Protein AF-A0A497LL13-F1 (afdb_monomer)

Sequence (73 aa):
MYNRNEVNRKLIEILRILSEQTEPVGARFIARKLRDRGYPLDERTVRYHLRLLDERGSPETWATMGELSRKRV

Radius of gyration: 12.13 Å; Cα contacts (8 Å, |Δi|>4): 52; chains: 1; bounding box: 32×23×33 Å

Structure (mmCIF, N/CA/C/O backbone):
data_AF-A0A497LL13-F1
#
_entry.id   AF-A0A497LL13-F1
#
loop_
_atom_site.group_PDB
_atom_site.id
_atom_site.type_symbol
_atom_site.label_atom_id
_atom_site.label_alt_id
_atom_site.label_comp_id
_atom_site.label_asym_id
_atom_site.label_entity_id
_atom_site.label_seq_id
_atom_site.pdbx_PDB_ins_code
_atom_site.Cartn_x
_atom_site.Cartn_y
_atom_site.Cartn_z
_atom_site.occupancy
_atom_site.B_iso_or_equiv
_atom_site.auth_seq_id
_atom_site.auth_comp_id
_atom_site.auth_asym_id
_atom_site.auth_atom_id
_atom_site.pdbx_PDB_model_num
ATOM 1 N N . MET A 1 1 ? -3.370 8.165 -21.138 1.00 43.75 1 MET A N 1
ATOM 2 C CA . MET A 1 1 ? -2.161 8.514 -20.356 1.00 43.75 1 MET A CA 1
ATOM 3 C C . MET A 1 1 ? -2.485 8.341 -18.881 1.00 43.75 1 MET A C 1
ATOM 5 O O . MET A 1 1 ? -3.446 8.951 -18.437 1.00 43.75 1 MET A O 1
ATOM 9 N N . TYR A 1 2 ? -1.748 7.510 -18.136 1.00 52.00 2 TYR A N 1
ATOM 10 C CA . TYR A 1 2 ? -1.884 7.467 -16.673 1.00 52.00 2 TYR A CA 1
ATOM 11 C C . TYR A 1 2 ? -1.502 8.839 -16.109 1.00 52.00 2 TYR A C 1
ATOM 13 O O . TYR A 1 2 ? -0.394 9.321 -16.354 1.00 52.00 2 TYR A O 1
ATOM 21 N N . ASN A 1 3 ? -2.411 9.485 -15.384 1.00 64.12 3 ASN A N 1
ATOM 22 C CA . ASN A 1 3 ? -2.118 10.757 -14.746 1.00 64.12 3 ASN A CA 1
ATOM 23 C C . ASN A 1 3 ? -1.089 10.502 -13.633 1.00 64.12 3 ASN A C 1
ATOM 25 O O . ASN A 1 3 ? -1.322 9.693 -12.733 1.00 64.12 3 ASN A O 1
ATOM 29 N N . ARG A 1 4 ? 0.063 11.183 -13.676 1.00 64.50 4 ARG A N 1
ATOM 30 C CA . ARG A 1 4 ? 1.134 11.050 -12.667 1.00 64.50 4 ARG A CA 1
ATOM 31 C C . ARG A 1 4 ? 0.597 11.244 -11.241 1.00 64.50 4 ARG A C 1
ATOM 33 O O . ARG A 1 4 ? 1.045 10.579 -10.312 1.00 64.50 4 ARG A O 1
ATOM 40 N N . ASN A 1 5 ? -0.425 12.086 -11.094 1.00 70.06 5 ASN A N 1
ATOM 41 C CA . ASN A 1 5 ? -1.118 12.316 -9.829 1.00 70.06 5 ASN A CA 1
ATOM 42 C C . ASN A 1 5 ? -1.870 11.077 -9.311 1.00 70.06 5 ASN A C 1
ATOM 44 O O . ASN A 1 5 ? -1.853 10.811 -8.112 1.00 70.06 5 ASN A O 1
ATOM 48 N N . GLU A 1 6 ? -2.496 10.288 -10.188 1.00 70.56 6 GLU A N 1
ATOM 49 C CA . GLU A 1 6 ? -3.196 9.057 -9.794 1.00 70.56 6 GLU A CA 1
ATOM 50 C C . GLU A 1 6 ? -2.221 7.959 -9.369 1.00 70.56 6 GLU A C 1
ATOM 52 O O . GLU A 1 6 ? -2.486 7.238 -8.407 1.00 70.56 6 GLU A O 1
ATOM 57 N N . VAL A 1 7 ? -1.075 7.851 -10.052 1.00 72.44 7 VAL A N 1
ATOM 58 C CA . VAL A 1 7 ? 0.000 6.919 -9.675 1.00 72.44 7 VAL A CA 1
ATOM 59 C C . VAL A 1 7 ? 0.551 7.268 -8.292 1.00 72.44 7 VAL A C 1
ATOM 61 O O . VAL A 1 7 ? 0.693 6.382 -7.451 1.00 72.44 7 VAL A O 1
ATOM 64 N N . ASN A 1 8 ? 0.784 8.554 -8.018 1.00 78.44 8 ASN A N 1
ATOM 65 C CA . ASN A 1 8 ? 1.270 9.008 -6.716 1.00 78.44 8 ASN A CA 1
ATOM 66 C C . ASN A 1 8 ? 0.271 8.713 -5.588 1.00 78.44 8 ASN A C 1
ATOM 68 O O . ASN A 1 8 ? 0.675 8.208 -4.546 1.00 78.44 8 ASN A O 1
ATOM 72 N N . ARG A 1 9 ? -1.032 8.951 -5.797 1.00 84.06 9 ARG A N 1
ATOM 73 C CA . ARG A 1 9 ? -2.069 8.624 -4.796 1.00 84.06 9 ARG A CA 1
ATOM 74 C C . ARG A 1 9 ? -2.114 7.130 -4.481 1.00 84.06 9 ARG A C 1
ATOM 76 O O . ARG A 1 9 ? -2.165 6.753 -3.317 1.00 84.06 9 ARG A O 1
ATOM 83 N N . LYS A 1 10 ? -2.032 6.283 -5.510 1.00 83.25 10 LYS A N 1
ATOM 84 C CA . LYS A 1 10 ? -1.995 4.820 -5.359 1.00 83.25 10 LYS A CA 1
ATOM 85 C C . LYS A 1 10 ? -0.763 4.353 -4.579 1.00 83.25 10 LYS A C 1
ATOM 87 O O . LYS A 1 10 ? -0.888 3.506 -3.703 1.00 83.25 10 LYS A O 1
ATOM 92 N N . LEU A 1 11 ? 0.407 4.928 -4.863 1.00 83.56 11 LEU A N 1
ATOM 93 C CA . LEU A 1 11 ? 1.642 4.644 -4.127 1.00 83.56 11 LEU A CA 1
ATOM 94 C C . LEU A 1 11 ? 1.562 5.086 -2.663 1.00 83.56 11 LEU A C 1
ATOM 96 O O . LEU A 1 11 ? 1.938 4.316 -1.783 1.00 83.56 11 LEU A O 1
ATOM 100 N N . ILE A 1 12 ? 1.040 6.286 -2.397 1.00 87.62 12 ILE A N 1
ATOM 101 C CA . ILE A 1 12 ? 0.818 6.775 -1.029 1.00 87.62 12 ILE A CA 1
ATOM 102 C C . ILE A 1 12 ? -0.089 5.805 -0.271 1.00 87.62 12 ILE A C 1
ATOM 104 O O . ILE A 1 12 ? 0.218 5.435 0.858 1.00 87.62 12 ILE A O 1
ATOM 108 N N . GLU A 1 13 ? -1.168 5.336 -0.895 1.00 91.69 13 GLU A N 1
ATOM 109 C CA . GLU A 1 13 ? -2.094 4.424 -0.231 1.00 91.69 13 GLU A CA 1
ATOM 110 C C . GLU A 1 13 ? -1.484 3.035 0.024 1.00 91.69 13 GLU A C 1
ATOM 112 O O . GLU A 1 13 ? -1.709 2.456 1.085 1.00 91.69 13 GLU A O 1
ATOM 117 N N . ILE A 1 14 ? -0.644 2.525 -0.888 1.00 89.81 14 ILE A N 1
ATOM 118 C CA . ILE A 1 14 ? 0.153 1.305 -0.659 1.00 89.81 14 ILE A CA 1
ATOM 119 C C . ILE A 1 14 ? 1.049 1.473 0.575 1.00 89.81 14 ILE A C 1
ATOM 121 O O . ILE A 1 14 ? 1.076 0.593 1.436 1.00 89.81 14 ILE A O 1
ATOM 125 N N . LEU A 1 15 ? 1.759 2.600 0.682 1.00 88.19 15 LEU A N 1
ATOM 126 C CA . LEU A 1 15 ? 2.632 2.889 1.823 1.00 88.19 15 LEU A CA 1
ATOM 127 C C . LEU A 1 15 ? 1.842 3.022 3.131 1.00 88.19 15 LEU A C 1
ATOM 129 O O . LEU A 1 15 ? 2.284 2.501 4.152 1.00 88.19 15 LEU A O 1
ATOM 133 N N . ARG A 1 16 ? 0.655 3.642 3.101 1.00 90.81 16 ARG A N 1
ATOM 134 C CA . ARG A 1 16 ? -0.241 3.715 4.268 1.00 90.81 16 ARG A CA 1
ATOM 135 C C . ARG A 1 16 ? -0.659 2.324 4.733 1.00 90.81 16 ARG A C 1
ATOM 137 O O . ARG A 1 16 ? -0.475 2.011 5.904 1.00 90.81 16 ARG A O 1
ATOM 144 N N . ILE A 1 17 ? -1.118 1.461 3.823 1.00 92.00 17 ILE A N 1
ATOM 145 C CA . ILE A 1 17 ? -1.494 0.079 4.162 1.00 92.00 17 ILE A CA 1
ATOM 146 C C . ILE A 1 17 ? -0.320 -0.660 4.807 1.00 92.00 17 ILE A C 1
ATOM 148 O O . ILE A 1 17 ? -0.518 -1.301 5.835 1.00 92.00 17 ILE A O 1
ATOM 152 N N . LEU A 1 18 ? 0.887 -0.549 4.242 1.00 87.75 18 LEU A N 1
ATOM 153 C CA . LEU A 1 18 ? 2.098 -1.159 4.803 1.00 87.75 18 LEU A CA 1
ATOM 154 C C . LEU A 1 18 ? 2.425 -0.629 6.207 1.00 87.75 18 LEU A C 1
ATOM 156 O O . LEU A 1 18 ? 2.771 -1.418 7.080 1.00 87.75 18 LEU A O 1
ATOM 160 N N . SER A 1 19 ? 2.289 0.682 6.431 1.00 86.38 19 SER A N 1
ATOM 161 C CA . SER A 1 19 ? 2.562 1.313 7.731 1.00 86.38 19 SER A CA 1
ATOM 162 C C . SER A 1 19 ? 1.584 0.893 8.832 1.00 86.38 19 SER A C 1
ATOM 164 O O . SER A 1 19 ? 1.938 0.894 10.004 1.00 86.38 19 SER A O 1
ATOM 166 N N . GLU A 1 20 ? 0.364 0.500 8.460 1.00 91.75 20 GLU A N 1
ATOM 167 C CA . GLU A 1 20 ? -0.662 0.040 9.401 1.00 91.75 20 GLU A CA 1
ATOM 168 C C . GLU A 1 20 ? -0.470 -1.421 9.834 1.00 91.75 20 GLU A C 1
ATOM 170 O O . GLU A 1 20 ? -1.125 -1.867 10.775 1.00 91.75 20 GLU A O 1
ATOM 175 N N . GLN A 1 21 ? 0.367 -2.201 9.140 1.00 88.19 21 GLN A N 1
ATOM 176 C CA . GLN A 1 21 ? 0.573 -3.608 9.484 1.00 88.19 21 GLN A CA 1
ATOM 177 C C . GLN A 1 21 ? 1.728 -3.763 10.468 1.00 88.19 21 GLN A C 1
ATOM 179 O O . 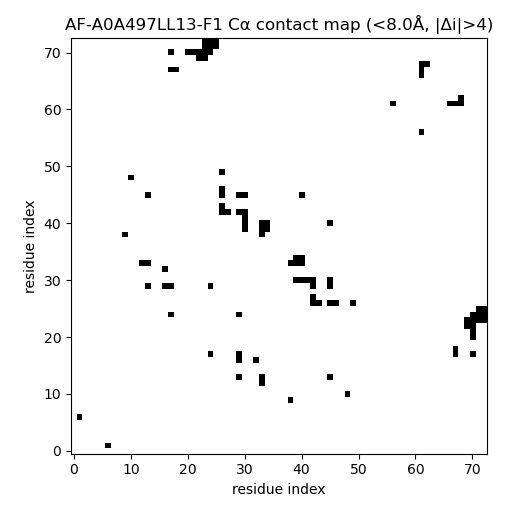GLN A 1 21 ? 2.780 -3.142 10.333 1.00 88.19 21 GLN A O 1
ATOM 184 N N . THR A 1 22 ? 1.575 -4.645 11.451 1.00 82.44 22 THR A N 1
ATOM 185 C CA . THR A 1 22 ? 2.655 -5.034 12.371 1.00 82.44 22 THR A CA 1
ATOM 186 C C . THR A 1 22 ? 3.557 -6.132 11.789 1.00 82.44 22 THR A C 1
ATOM 188 O O . THR A 1 22 ? 4.723 -6.225 12.170 1.00 82.44 22 THR A O 1
ATOM 191 N N . GLU A 1 23 ? 3.082 -6.859 10.781 1.00 82.94 23 GLU A N 1
ATOM 192 C CA . GLU A 1 23 ? 3.752 -8.008 10.162 1.00 82.94 23 GLU A CA 1
ATOM 193 C C . GLU A 1 23 ? 3.957 -7.824 8.650 1.00 82.94 23 GLU A C 1
ATOM 195 O O . GLU A 1 23 ? 3.305 -6.965 8.041 1.00 82.94 23 GLU A O 1
ATOM 200 N N . PRO A 1 24 ? 4.845 -8.621 8.020 1.00 80.75 24 PRO A N 1
ATOM 201 C CA . PRO A 1 24 ? 4.967 -8.642 6.575 1.00 80.75 24 PRO A CA 1
ATOM 202 C C . PRO A 1 24 ? 3.668 -9.023 5.875 1.00 80.75 24 PRO A C 1
ATOM 204 O O . PRO A 1 24 ? 3.032 -10.019 6.215 1.00 80.75 24 PRO A O 1
ATOM 207 N N . VAL A 1 25 ? 3.295 -8.258 4.848 1.00 88.38 25 VAL A N 1
ATOM 208 C CA . VAL A 1 25 ? 2.091 -8.537 4.056 1.00 88.38 25 VAL A CA 1
ATOM 209 C C . VAL A 1 25 ? 2.381 -8.602 2.564 1.00 88.38 25 VAL A C 1
ATOM 211 O O . VAL A 1 25 ? 3.110 -7.794 1.993 1.00 88.38 25 VAL A O 1
ATOM 214 N N . GLY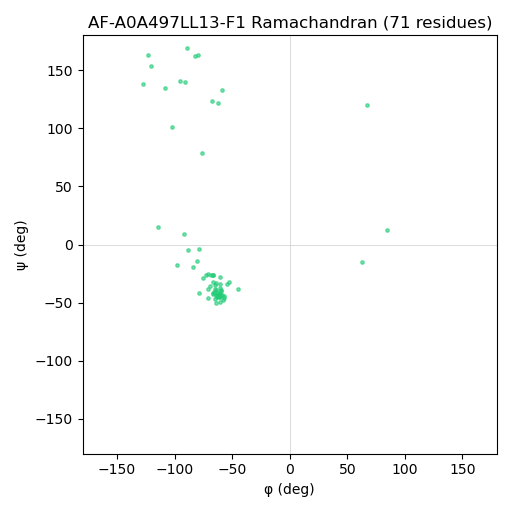 A 1 26 ? 1.759 -9.582 1.910 1.00 88.25 26 GLY A N 1
ATOM 215 C CA . GLY A 1 26 ? 1.906 -9.813 0.477 1.00 88.25 26 GLY A CA 1
ATOM 216 C C . GLY A 1 26 ? 1.071 -8.874 -0.397 1.00 88.25 26 GLY A C 1
ATOM 217 O O . GLY A 1 26 ? 0.063 -8.300 0.023 1.00 88.25 26 GLY A O 1
ATOM 218 N N . ALA A 1 27 ? 1.432 -8.814 -1.682 1.00 92.00 27 ALA A N 1
ATOM 219 C CA . ALA A 1 27 ? 0.738 -8.011 -2.693 1.00 92.00 27 ALA A CA 1
ATOM 220 C C . ALA A 1 27 ? -0.773 -8.305 -2.780 1.00 92.00 27 ALA A C 1
ATOM 222 O O . ALA A 1 27 ? -1.563 -7.389 -3.000 1.00 92.00 27 ALA A O 1
ATOM 223 N N . ARG A 1 28 ? -1.192 -9.562 -2.560 1.00 94.25 28 ARG A N 1
ATOM 224 C CA . ARG A 1 28 ? -2.608 -9.968 -2.572 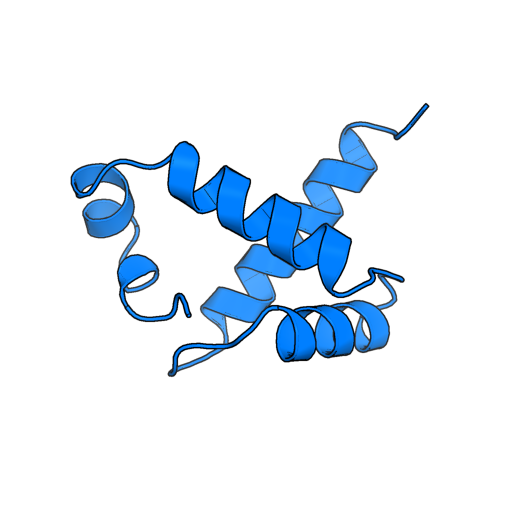1.00 94.25 28 ARG A CA 1
ATOM 225 C C . ARG A 1 28 ? -3.423 -9.264 -1.489 1.00 94.25 28 ARG A C 1
ATOM 227 O O . ARG A 1 28 ? -4.530 -8.795 -1.749 1.00 94.25 28 ARG A O 1
ATOM 234 N N . PHE A 1 29 ? -2.873 -9.191 -0.278 1.00 94.81 29 PHE A N 1
ATOM 235 C CA . PHE A 1 29 ? -3.515 -8.528 0.855 1.00 94.81 29 PHE A CA 1
ATOM 236 C C . PHE A 1 29 ? -3.654 -7.028 0.591 1.00 94.81 29 PHE A C 1
ATOM 238 O O . PHE A 1 29 ? -4.741 -6.465 0.729 1.00 94.81 29 PHE A O 1
ATOM 245 N N . ILE A 1 30 ? -2.568 -6.408 0.130 1.00 94.19 30 ILE A N 1
ATOM 246 C CA . ILE A 1 30 ? -2.521 -4.981 -0.190 1.00 94.19 30 ILE A CA 1
ATOM 247 C C . ILE A 1 30 ? -3.515 -4.642 -1.311 1.00 94.19 30 ILE A C 1
ATOM 249 O O . ILE A 1 30 ? -4.277 -3.689 -1.177 1.00 94.19 30 ILE A O 1
ATOM 253 N N . ALA A 1 31 ? -3.591 -5.448 -2.375 1.00 95.06 31 ALA A N 1
ATOM 254 C CA . ALA A 1 31 ? -4.553 -5.253 -3.463 1.00 95.06 31 ALA A CA 1
ATOM 255 C C . ALA A 1 31 ? -6.011 -5.328 -2.983 1.00 95.06 31 ALA A C 1
ATOM 257 O O . ALA A 1 31 ? -6.851 -4.547 -3.435 1.00 95.06 31 ALA A O 1
ATOM 258 N N . ARG A 1 32 ? -6.317 -6.228 -2.037 1.00 95.81 32 ARG A N 1
ATOM 259 C CA . ARG A 1 32 ? -7.650 -6.289 -1.422 1.00 95.81 32 ARG A CA 1
ATOM 260 C C . ARG A 1 32 ? -7.956 -5.017 -0.632 1.00 95.81 32 ARG A C 1
ATOM 262 O O . ARG A 1 32 ? -8.973 -4.390 -0.892 1.00 95.81 32 ARG A O 1
ATOM 269 N N . LYS A 1 33 ? -7.049 -4.588 0.250 1.00 95.38 33 LYS A N 1
ATOM 270 C CA . LYS A 1 33 ? -7.217 -3.356 1.040 1.00 95.38 33 LYS A CA 1
ATOM 271 C C . LYS A 1 33 ? -7.352 -2.110 0.167 1.00 95.38 33 LYS A C 1
ATOM 273 O O . LYS A 1 33 ? -8.171 -1.249 0.462 1.00 95.38 33 LYS A O 1
ATOM 278 N N . LEU A 1 34 ? -6.591 -2.020 -0.922 1.00 94.19 34 LEU A N 1
ATOM 279 C CA . LEU A 1 34 ? -6.718 -0.930 -1.892 1.00 94.19 34 LEU A CA 1
ATOM 280 C C . LEU A 1 34 ? -8.108 -0.907 -2.523 1.00 94.19 34 LEU A C 1
ATOM 282 O O . LEU A 1 34 ? -8.718 0.156 -2.601 1.00 94.19 34 LEU A O 1
ATOM 286 N N . ARG A 1 35 ? -8.637 -2.074 -2.901 1.00 94.19 35 ARG A N 1
ATOM 287 C CA . ARG A 1 35 ? -9.991 -2.194 -3.447 1.00 94.19 35 ARG A CA 1
ATOM 288 C C . ARG A 1 35 ? -11.051 -1.762 -2.441 1.00 94.19 35 ARG A C 1
ATOM 290 O O . ARG A 1 35 ? -11.935 -0.997 -2.812 1.00 94.19 35 ARG A O 1
ATOM 297 N N . ASP A 1 36 ? -10.908 -2.176 -1.182 1.00 94.38 36 ASP A N 1
ATOM 298 C CA . ASP A 1 36 ? -11.795 -1.763 -0.087 1.00 94.38 36 ASP A CA 1
ATOM 299 C C . ASP A 1 36 ? -11.773 -0.234 0.118 1.00 94.38 36 ASP A C 1
ATOM 301 O O . ASP A 1 36 ? -12.763 0.355 0.542 1.00 94.38 36 ASP A O 1
ATOM 305 N N . ARG A 1 37 ? -10.658 0.426 -0.228 1.00 92.56 37 ARG A N 1
ATOM 306 C CA . ARG A 1 37 ? -10.475 1.888 -0.177 1.00 92.56 37 ARG A CA 1
ATOM 307 C C . ARG A 1 37 ? -10.823 2.613 -1.486 1.00 92.56 37 ARG A C 1
ATOM 309 O O . ARG A 1 37 ? -10.539 3.801 -1.611 1.00 92.56 37 ARG A O 1
ATOM 316 N N . GLY A 1 38 ? -11.412 1.924 -2.466 1.00 91.44 38 GLY A N 1
ATOM 317 C CA . GLY A 1 38 ? -11.828 2.516 -3.744 1.00 91.44 38 GLY A CA 1
ATOM 318 C C . GLY A 1 38 ? -10.730 2.605 -4.811 1.00 91.44 38 GLY A C 1
ATOM 319 O O . GLY A 1 38 ? -10.918 3.261 -5.833 1.00 91.44 38 GLY A O 1
ATOM 320 N N . TYR A 1 39 ? -9.594 1.933 -4.614 1.00 89.62 39 TYR A N 1
ATOM 321 C CA . TYR A 1 39 ? -8.517 1.830 -5.599 1.00 89.62 39 TYR A CA 1
ATOM 322 C C . TYR A 1 39 ? -8.566 0.454 -6.2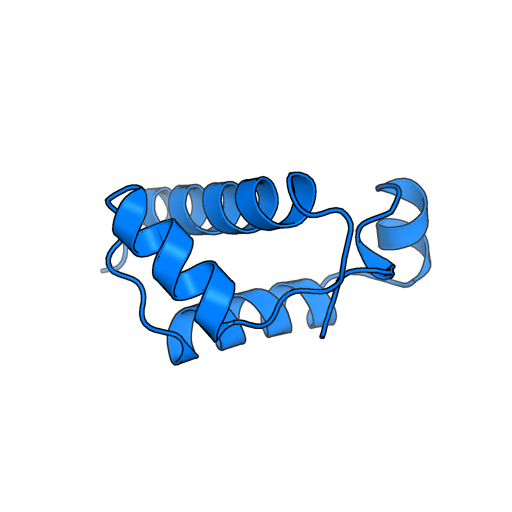84 1.00 89.62 39 TYR A C 1
ATOM 324 O O . TYR A 1 39 ? -8.094 -0.531 -5.709 1.00 89.62 39 TYR A O 1
ATOM 332 N N . PRO A 1 40 ? -9.104 0.343 -7.515 1.00 86.81 40 PRO A N 1
ATOM 333 C CA . PRO A 1 40 ? -9.209 -0.929 -8.224 1.00 86.81 40 PRO A CA 1
ATOM 334 C C . PRO A 1 40 ? -7.839 -1.337 -8.776 1.00 86.81 40 PRO A C 1
ATOM 336 O O . PRO A 1 40 ? -7.525 -1.130 -9.947 1.00 86.81 40 PRO A O 1
ATOM 339 N N . LEU A 1 41 ? -6.990 -1.873 -7.903 1.00 88.19 41 LEU A N 1
ATOM 340 C CA . LEU A 1 41 ? -5.676 -2.390 -8.254 1.00 88.19 41 LEU A CA 1
ATOM 341 C C . LEU A 1 41 ? -5.669 -3.911 -8.176 1.00 88.19 41 LEU A C 1
ATOM 343 O O . LEU A 1 41 ? -6.180 -4.516 -7.229 1.00 88.19 41 LEU A O 1
ATOM 347 N N . ASP A 1 42 ? -5.086 -4.526 -9.199 1.00 90.69 42 ASP A N 1
ATOM 348 C CA . ASP A 1 42 ? -4.795 -5.949 -9.185 1.00 90.69 42 ASP A CA 1
ATOM 349 C C . ASP A 1 42 ? -3.488 -6.236 -8.433 1.00 90.69 42 ASP A C 1
ATOM 351 O O . ASP A 1 42 ? -2.640 -5.368 -8.198 1.00 90.69 42 ASP A O 1
ATOM 355 N N . GLU A 1 43 ? -3.325 -7.495 -8.040 1.00 93.75 43 GLU A N 1
ATOM 356 C CA . GLU A 1 43 ? -2.146 -7.951 -7.310 1.00 93.75 43 GLU A CA 1
ATOM 357 C C . GLU A 1 43 ? -0.847 -7.750 -8.108 1.00 93.75 43 GLU A C 1
ATOM 359 O O . GLU A 1 43 ? 0.198 -7.449 -7.529 1.00 93.75 43 GLU A O 1
ATOM 364 N N . ARG A 1 44 ? -0.895 -7.892 -9.438 1.00 92.38 44 ARG A N 1
ATOM 365 C CA . ARG A 1 44 ? 0.282 -7.778 -10.311 1.00 92.38 44 ARG A CA 1
ATOM 366 C C . ARG A 1 44 ? 0.829 -6.351 -10.324 1.00 92.38 44 ARG A C 1
ATOM 368 O O . ARG A 1 44 ? 2.040 -6.161 -10.235 1.00 92.38 44 ARG A O 1
ATOM 375 N N . THR A 1 45 ? -0.056 -5.365 -10.383 1.00 90.69 45 THR A N 1
ATOM 376 C CA . THR A 1 45 ? 0.256 -3.936 -10.349 1.00 90.69 45 THR A CA 1
ATOM 377 C C . THR A 1 45 ? 0.816 -3.547 -8.988 1.00 90.69 45 THR A C 1
ATOM 379 O O . THR A 1 45 ? 1.833 -2.861 -8.908 1.00 90.69 45 THR A O 1
ATOM 382 N N . VAL A 1 46 ? 0.222 -4.053 -7.903 1.00 92.00 46 VAL A N 1
ATOM 383 C CA . VAL A 1 46 ? 0.764 -3.864 -6.548 1.00 92.00 46 VAL A CA 1
ATOM 384 C C . VAL A 1 46 ? 2.165 -4.466 -6.429 1.00 92.00 46 VAL A C 1
ATOM 386 O O . VAL A 1 46 ? 3.074 -3.800 -5.945 1.00 92.00 46 VAL A O 1
ATOM 389 N N . ARG A 1 47 ? 2.383 -5.686 -6.929 1.00 90.31 47 ARG A N 1
ATOM 390 C CA . ARG A 1 47 ? 3.703 -6.335 -6.930 1.00 90.31 47 ARG A CA 1
ATOM 391 C C . ARG A 1 47 ? 4.744 -5.532 -7.709 1.00 90.31 47 ARG A C 1
ATOM 393 O O . ARG A 1 47 ? 5.883 -5.437 -7.266 1.00 90.31 47 ARG A O 1
ATOM 400 N N . TYR A 1 48 ? 4.362 -4.947 -8.842 1.00 89.31 48 TYR A N 1
ATOM 401 C CA . TYR A 1 48 ? 5.234 -4.051 -9.600 1.00 89.31 48 TYR A CA 1
ATOM 402 C C . TYR A 1 48 ? 5.628 -2.812 -8.781 1.00 89.31 48 TYR A C 1
ATOM 404 O O . TYR A 1 48 ? 6.807 -2.477 -8.710 1.00 89.31 48 TYR A O 1
ATOM 412 N N . HIS A 1 49 ? 4.670 -2.175 -8.100 1.00 83.81 49 HIS A N 1
ATOM 413 C CA . HIS A 1 49 ? 4.957 -1.032 -7.230 1.00 83.81 49 HIS A CA 1
ATOM 414 C C . HIS A 1 49 ? 5.864 -1.390 -6.050 1.00 83.81 49 HIS A C 1
ATOM 416 O O . HIS A 1 49 ? 6.767 -0.621 -5.735 1.00 83.81 49 HIS A O 1
ATOM 422 N N . LEU A 1 50 ? 5.658 -2.553 -5.427 1.00 83.44 50 LEU A N 1
ATOM 423 C CA . LEU A 1 50 ? 6.519 -3.036 -4.346 1.00 83.44 50 LEU A CA 1
ATOM 424 C C . LEU A 1 50 ? 7.950 -3.286 -4.836 1.00 83.44 50 LEU A C 1
ATOM 426 O O . LEU A 1 50 ? 8.880 -2.779 -4.222 1.00 83.44 50 LEU A O 1
ATOM 430 N N . ARG A 1 51 ? 8.130 -3.942 -5.992 1.00 83.38 51 ARG A N 1
ATOM 431 C CA . ARG A 1 51 ? 9.463 -4.127 -6.594 1.00 83.38 51 ARG A CA 1
ATOM 432 C C . ARG A 1 51 ? 10.156 -2.803 -6.880 1.00 83.38 51 ARG A C 1
ATOM 434 O O . ARG A 1 51 ? 11.318 -2.646 -6.544 1.00 83.38 51 ARG A O 1
ATOM 441 N N . LEU A 1 52 ? 9.436 -1.825 -7.425 1.00 80.19 52 LEU A N 1
ATOM 442 C CA . LEU A 1 52 ? 10.004 -0.501 -7.677 1.00 80.19 52 LEU A CA 1
ATOM 443 C C . LEU A 1 52 ? 10.417 0.212 -6.374 1.00 80.19 52 LEU A C 1
ATOM 445 O O . LEU A 1 52 ? 11.380 0.973 -6.369 1.00 80.19 52 LEU A O 1
ATOM 449 N N . LEU A 1 53 ? 9.689 -0.009 -5.273 1.00 75.00 53 LEU A N 1
ATOM 450 C CA . LEU A 1 53 ? 10.038 0.500 -3.940 1.00 75.00 53 LEU A CA 1
ATOM 451 C C . LEU A 1 53 ? 11.232 -0.238 -3.311 1.00 75.00 53 LEU A C 1
ATOM 453 O O . LEU A 1 53 ? 11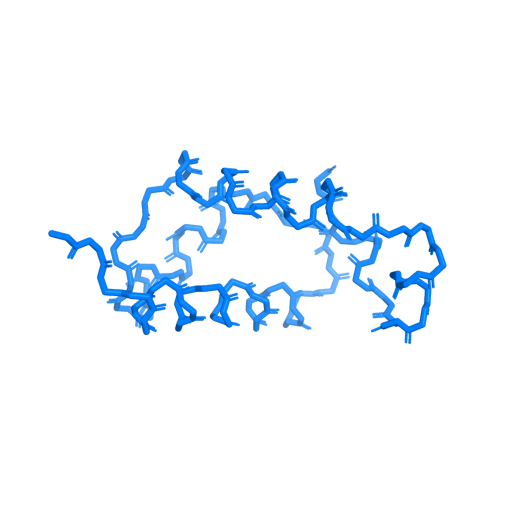.902 0.341 -2.454 1.00 75.00 53 LEU A O 1
ATOM 457 N N . ASP A 1 54 ? 11.470 -1.493 -3.688 1.00 75.44 54 ASP A N 1
ATOM 458 C CA . ASP A 1 54 ? 12.645 -2.278 -3.285 1.00 75.44 54 ASP A CA 1
ATOM 459 C C . ASP A 1 54 ? 13.880 -1.899 -4.109 1.00 75.44 54 ASP A C 1
ATOM 461 O O . ASP A 1 54 ? 14.953 -1.708 -3.557 1.00 75.44 54 ASP A O 1
ATOM 465 N N . GLU A 1 55 ? 13.733 -1.703 -5.419 1.00 76.88 55 GLU A N 1
ATOM 466 C CA . GLU A 1 55 ? 14.828 -1.316 -6.321 1.00 76.88 55 GLU A CA 1
ATOM 467 C C . GLU A 1 55 ? 15.360 0.098 -6.046 1.00 76.88 55 GLU A C 1
ATOM 469 O O . GLU A 1 55 ? 16.499 0.413 -6.382 1.00 76.88 55 GLU A O 1
ATOM 474 N N . ARG A 1 56 ? 14.524 0.979 -5.482 1.00 68.19 56 ARG A N 1
ATOM 475 C CA . ARG A 1 56 ? 14.847 2.405 -5.305 1.00 68.19 56 ARG A CA 1
ATOM 476 C C . ARG A 1 56 ? 15.362 2.794 -3.938 1.00 68.19 56 ARG A C 1
ATOM 478 O O . ARG A 1 56 ? 15.878 3.901 -3.807 1.00 68.19 56 ARG A O 1
ATOM 485 N N . GLY A 1 57 ? 15.159 1.972 -2.923 1.00 62.03 57 GLY A N 1
ATOM 486 C CA . GLY A 1 57 ? 15.794 2.274 -1.654 1.00 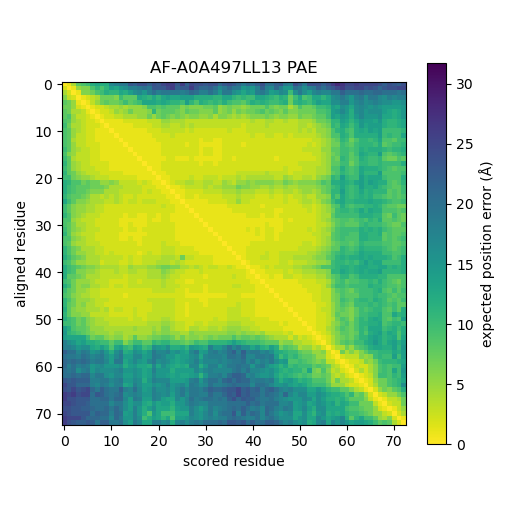62.03 57 GLY A CA 1
ATOM 487 C C . GLY A 1 57 ? 17.177 1.639 -1.571 1.00 62.03 57 GLY A C 1
ATOM 488 O O . GLY A 1 57 ? 17.559 0.789 -2.370 1.00 62.03 57 GLY A O 1
ATOM 489 N N . SER A 1 58 ? 17.910 2.049 -0.558 1.00 55.28 58 SER A N 1
ATOM 490 C CA . SER A 1 58 ? 19.165 1.470 -0.110 1.00 55.28 58 SER A CA 1
ATOM 491 C C . SER A 1 58 ? 19.008 1.018 1.346 1.00 55.28 58 SER A C 1
ATOM 493 O O . SER A 1 58 ? 18.186 1.600 2.062 1.00 55.28 58 SER A O 1
ATOM 495 N N . PRO A 1 59 ? 19.784 0.012 1.816 1.00 57.88 59 PRO A N 1
ATOM 496 C CA . PRO A 1 59 ? 19.705 -0.531 3.185 1.00 57.88 59 PRO A CA 1
ATOM 497 C C . PRO A 1 59 ? 19.617 0.556 4.254 1.00 57.88 59 PRO A C 1
ATOM 499 O O . PRO A 1 59 ? 18.846 0.471 5.207 1.00 57.88 59 PRO A O 1
ATOM 502 N N . GLU A 1 60 ? 20.369 1.619 4.005 1.00 58.94 60 GLU A N 1
ATOM 503 C CA . GLU A 1 60 ? 20.474 2.826 4.799 1.00 58.94 60 GLU A CA 1
ATOM 504 C C . GLU A 1 60 ? 19.221 3.717 4.746 1.00 58.94 60 GLU A C 1
ATOM 506 O O . GLU A 1 60 ? 18.718 4.106 5.797 1.00 58.94 60 GLU A O 1
ATOM 511 N N . THR A 1 61 ? 18.636 3.978 3.567 1.00 58.94 61 THR A N 1
ATOM 512 C CA . THR A 1 61 ? 17.400 4.785 3.471 1.00 58.94 61 THR A CA 1
ATOM 513 C C . THR A 1 61 ? 16.210 4.100 4.132 1.00 58.94 61 THR A C 1
ATOM 515 O O . THR A 1 61 ? 15.390 4.773 4.756 1.00 58.94 61 THR A O 1
ATOM 518 N N . TRP A 1 62 ? 16.109 2.770 4.072 1.00 57.53 62 TRP A N 1
ATOM 519 C CA . TRP A 1 62 ? 15.043 2.074 4.797 1.00 57.53 62 TRP A CA 1
ATOM 520 C C . TRP A 1 62 ? 15.295 1.991 6.306 1.00 57.53 62 TRP A C 1
ATOM 522 O O . TRP A 1 62 ? 14.329 1.967 7.069 1.00 57.53 62 TRP A O 1
ATOM 532 N N . ALA A 1 63 ? 16.558 1.979 6.748 1.00 54.41 63 ALA A N 1
ATOM 533 C CA . ALA A 1 63 ? 16.904 2.066 8.165 1.00 54.41 63 ALA A CA 1
ATOM 534 C C . ALA A 1 63 ? 16.504 3.428 8.755 1.00 54.41 63 ALA A C 1
ATOM 536 O O . ALA A 1 63 ? 15.932 3.475 9.843 1.00 54.41 63 ALA A O 1
ATOM 537 N N . THR A 1 64 ? 16.712 4.522 8.013 1.00 55.72 64 THR A N 1
ATOM 538 C CA . THR A 1 64 ? 16.269 5.869 8.412 1.00 55.72 64 THR A CA 1
ATOM 539 C C . THR A 1 64 ? 14.744 6.004 8.442 1.00 55.72 64 THR A C 1
ATOM 541 O O . THR A 1 64 ? 14.215 6.734 9.276 1.00 55.72 64 THR A O 1
ATOM 544 N N . MET A 1 65 ? 14.016 5.294 7.572 1.00 56.41 65 MET A N 1
ATOM 545 C CA . MET A 1 65 ? 12.549 5.370 7.524 1.00 56.41 65 MET A CA 1
ATOM 546 C C . MET A 1 65 ? 11.822 4.560 8.608 1.00 56.41 65 MET A C 1
ATOM 548 O O . MET A 1 65 ? 10.602 4.662 8.671 1.00 56.41 65 MET A O 1
ATOM 552 N N . GLY A 1 66 ? 12.529 3.801 9.456 1.00 50.53 66 GLY A N 1
ATOM 553 C CA . GLY A 1 66 ? 11.944 3.086 10.596 1.00 50.53 66 GLY A CA 1
ATOM 554 C C . GLY A 1 66 ? 10.988 1.950 10.199 1.00 50.53 66 GLY A C 1
ATOM 555 O O . GLY A 1 66 ? 9.968 2.150 9.553 1.00 50.53 66 GLY A O 1
ATOM 556 N N . GLU A 1 67 ? 11.312 0.719 10.603 1.00 54.47 67 GLU A N 1
ATOM 557 C CA . GLU A 1 67 ? 10.429 -0.471 10.595 1.00 54.47 67 GLU A CA 1
ATOM 558 C C . GLU A 1 67 ? 9.890 -0.998 9.244 1.00 54.47 67 GLU A C 1
ATOM 560 O O . GLU A 1 67 ? 9.468 -2.155 9.172 1.00 54.47 67 GLU A O 1
ATOM 565 N N . LEU A 1 68 ? 9.957 -0.233 8.152 1.00 53.50 68 LEU A N 1
ATOM 566 C CA . LEU A 1 68 ? 9.400 -0.615 6.846 1.00 53.50 68 LEU A CA 1
ATOM 567 C C . LEU A 1 68 ? 10.180 -1.736 6.140 1.00 53.50 68 LEU A C 1
ATOM 569 O O . LEU A 1 68 ? 9.583 -2.484 5.365 1.00 53.50 68 LEU A O 1
ATOM 573 N N . SER A 1 69 ? 11.476 -1.905 6.430 1.00 53.00 69 SER A N 1
ATOM 574 C CA . SER A 1 69 ? 12.283 -3.001 5.859 1.00 53.00 69 SER A CA 1
ATOM 575 C C . SER A 1 69 ? 11.883 -4.386 6.364 1.00 53.00 69 SER A C 1
ATOM 577 O O . SER A 1 69 ? 12.106 -5.370 5.671 1.00 53.00 69 SER A O 1
ATOM 579 N N . ARG A 1 70 ? 11.295 -4.493 7.563 1.00 54.66 70 ARG A N 1
ATOM 580 C CA . ARG A 1 70 ? 11.007 -5.793 8.195 1.00 54.66 70 ARG A CA 1
ATOM 581 C C . ARG A 1 70 ? 9.647 -6.387 7.821 1.00 54.66 70 ARG A C 1
ATOM 583 O O . ARG A 1 70 ? 9.361 -7.498 8.241 1.00 54.66 70 ARG A O 1
ATOM 590 N N . LYS A 1 71 ? 8.818 -5.658 7.064 1.00 53.88 71 LYS A N 1
ATOM 591 C CA . LYS A 1 71 ? 7.428 -6.027 6.718 1.00 53.88 71 LYS A CA 1
ATOM 592 C C . LYS A 1 71 ? 7.223 -6.284 5.222 1.00 53.88 71 LYS A C 1
ATOM 594 O O . LYS A 1 71 ? 6.095 -6.282 4.727 1.00 53.88 71 LYS A O 1
ATOM 599 N N . ARG A 1 72 ? 8.309 -6.450 4.475 1.00 55.16 72 ARG A N 1
ATOM 600 C CA . ARG A 1 72 ? 8.248 -6.810 3.059 1.00 55.16 72 ARG A CA 1
ATOM 601 C C . ARG A 1 72 ? 8.397 -8.327 2.944 1.00 55.16 72 ARG A C 1
ATOM 603 O O . ARG A 1 72 ? 9.093 -8.924 3.755 1.00 55.16 72 ARG A O 1
ATOM 610 N N . VAL A 1 73 ? 7.610 -8.885 2.024 1.00 51.88 73 VAL A N 1
ATOM 611 C CA . VAL A 1 73 ? 7.359 -10.317 1.761 1.00 51.88 73 VAL A CA 1
ATOM 612 C C . VAL A 1 73 ? 8.591 -11.197 1.925 1.00 51.88 73 VAL A C 1
ATOM 614 O O . VAL A 1 73 ? 9.634 -10.827 1.347 1.00 51.88 73 VAL A O 1
#

Nearest PDB structures (foldseek):
  2o03-assembly1_A-2  TM=8.637E-01  e=6.154E-01  Mycobacterium tuberculosis
  2fe3-assembly1_B  TM=8.865E-01  e=9.065E-01  Bacillus subtilis
  1mzb-assembly1_A  TM=7.004E-01  e=4.753E-01  Pseudomonas aeruginosa
  7x75-assembly1_K  TM=6.761E-01  e=4.178E-01  Streptomyces coelicolor A3(2)
  2xig-assembly1_C  TM=8.957E-01  e=1.621E+00  Helicobacter pylori 26695

Secondary structure (DSSP, 8-state):
---HHHHHHHHHHHHHHHHT-SS---HHHHHHHHHHTT----HHHHHHHHHHHHHS--HHHHHHT-SGGGG--

Mean predicted aligned error: 7.79 Å

Foldseek 3Di:
DPDPVVVVVLLVLLVVVLVPDPAADALCVS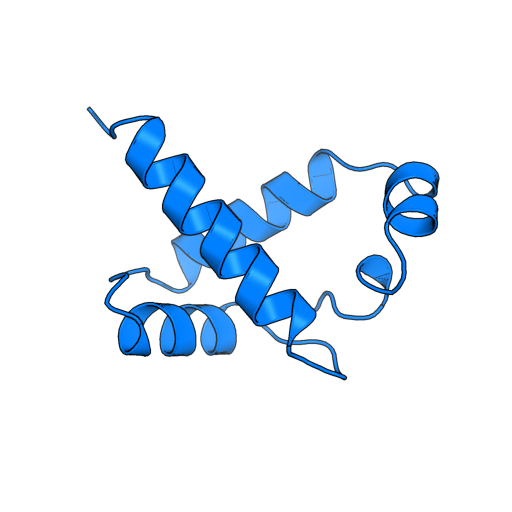CVVCVVVVRNDDSVRSVVSVVVVVVPDDPVRVVVVPPSVGRHD

Solvent-accessible surface area (backbone atoms only — not comparable to full-atom values): 4319 Å² total; per-residue (Å²): 129,87,54,71,68,58,54,50,53,55,51,52,51,54,52,50,57,56,70,72,44,96,56,55,58,50,40,61,60,53,19,50,54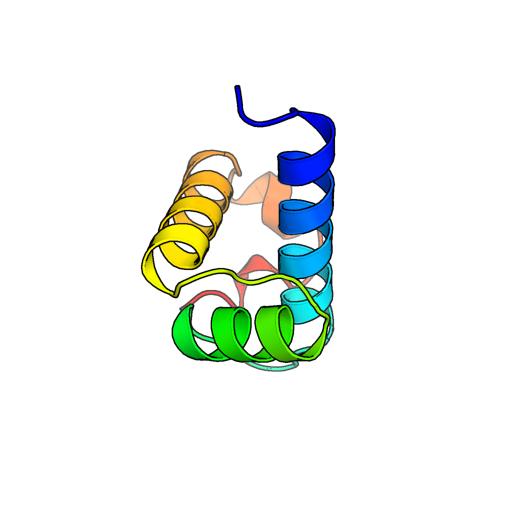,35,40,79,71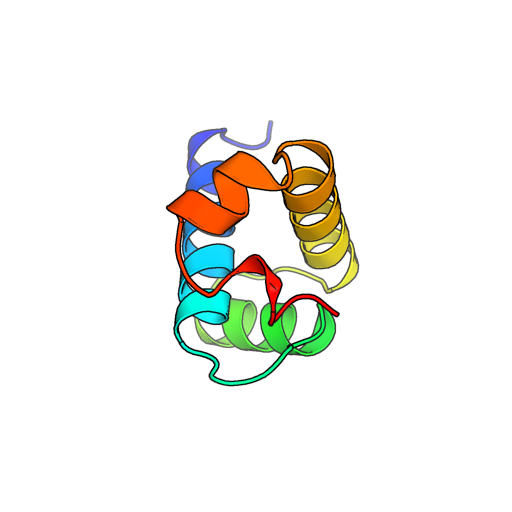,74,40,92,49,52,40,68,60,42,42,50,53,52,50,54,57,59,74,70,51,48,81,64,60,38,60,75,66,52,76,64,70,76,30,56,114

pLDDT: mean 77.89, std 15.55, range [43.75, 95.81]